Protein AF-A0A2T1EFR4-F1 (afdb_monomer)

Secondary structure (DSSP, 8-state):
--HHHHHHHHHHHHHHHHHHHHHHHHHHHHHHH-HHHHHHHHHHHHHS-TTSHHHHHHHHHHH-HHHHHHHHHHHHHHHHHHGGGHHHHHHHHHHHHHHHHHHHHHHHHHHHHHHHHTT----------------

Sequence (135 aa):
MDLKQIAKDTAKTLQSYLTYQAVRVVLAQLNETDPPLGFWLHHFSSREKIQDGEAYIQALFQEKQALALRILTVREHLAQEVTDFLPEMICTGIAEANMEHRRQQLERLTQLNVSSSSLTQTPTVTESQPDSQSS

Mean predicted aligned error: 9.89 Å

Foldseek 3Di:
DPVVVVVVVVVQQVLLVLLVVLLVVVLVVCCVVPVVVSVVSVVLPVVDPSSGSVVSLVVCCVPPVVVSVSSVVSSVVVCVVPVVPPVVCVVVVVVVVVVVVVVVVVVVVVVVVVVVVVPPDDDDPDDDDDDDDDD

pLDDT: mean 87.64, std 18.3, range [39.31, 98.75]

Radius of gyration: 31.5 Å; Cα contacts (8 Å, |Δi|>4): 50; chains: 1; bounding box: 76×74×73 Å

Solvent-accessible surface area (backbone atoms only — not comparable to full-atom values): 7734 Å² total; per-residue (Å²): 131,66,62,68,60,52,52,52,53,53,50,53,51,49,52,13,51,39,39,50,51,19,48,53,53,51,38,56,53,21,57,76,75,40,47,72,60,19,53,50,54,54,53,52,56,72,73,46,67,55,84,44,31,65,63,40,43,55,56,35,44,74,77,39,48,71,58,33,53,51,34,54,54,44,23,50,52,50,48,69,73,48,54,85,52,45,66,59,53,52,53,51,51,51,52,52,53,52,50,50,52,51,51,55,51,51,53,52,53,50,52,53,50,53,58,59,63,65,73,73,81,76,82,85,84,83,80,81,89,77,91,84,81,89,135

Nearest PDB structures (foldseek):
  2pem-assembly1_B  TM=9.785E-01  e=1.255E-09  Picosynechococcus sp. PCC 7002
  2pen-assembly1_B  TM=9.824E-01  e=2.988E-09  Picosynechococcus sp. PCC 7002
  2py8-assembly2_A  TM=9.554E-01  e=6.284E-09  Synechocystis sp. PCC 6803
  2pej-assembly2_D  TM=9.825E-01  e=8.051E-09  Picosynechococcus sp. PCC 7002
  2py8-assembly3_D-2  TM=9.890E-01  e=3.347E-08  Synechocystis sp. PCC 6803

Structure (mmCIF, N/CA/C/O backbone):
data_AF-A0A2T1EFR4-F1
#
_entry.id   AF-A0A2T1EFR4-F1
#
loop_
_atom_site.group_PDB
_atom_site.id
_atom_site.type_symbol
_atom_site.label_atom_id
_atom_site.label_alt_id
_atom_site.label_comp_id
_atom_site.label_asym_id
_atom_site.label_entity_id
_atom_site.label_seq_id
_atom_site.pdbx_PDB_ins_code
_atom_site.Cartn_x
_atom_site.Cartn_y
_atom_site.Cartn_z
_atom_site.occupancy
_atom_site.B_iso_or_equiv
_atom_site.auth_seq_id
_atom_site.auth_comp_id
_atom_site.auth_asym_id
_atom_site.auth_atom_id
_atom_site.pdbx_PDB_model_num
ATOM 1 N N . MET A 1 1 ? -17.694 -15.075 15.430 1.00 72.38 1 MET A N 1
ATOM 2 C CA . MET A 1 1 ? -16.820 -14.186 14.637 1.00 72.38 1 MET A CA 1
ATOM 3 C C . MET A 1 1 ? -15.555 -14.964 14.328 1.00 72.38 1 MET A C 1
ATOM 5 O O . MET A 1 1 ? -14.897 -15.390 15.268 1.00 72.38 1 MET A O 1
ATOM 9 N N . ASP A 1 2 ? -15.259 -15.229 13.057 1.00 92.62 2 ASP A N 1
ATOM 10 C CA . ASP A 1 2 ? -14.019 -15.921 12.688 1.00 92.62 2 ASP A CA 1
ATOM 11 C C . ASP A 1 2 ? -12.873 -14.902 12.616 1.00 92.62 2 ASP A C 1
ATOM 13 O O . ASP A 1 2 ? -12.590 -14.315 11.572 1.00 92.62 2 ASP A O 1
ATOM 17 N N . LEU A 1 3 ? -12.245 -14.653 13.769 1.00 94.62 3 LEU A N 1
ATOM 18 C CA . LEU A 1 3 ? -11.125 -13.715 13.897 1.00 94.62 3 LEU A CA 1
ATOM 19 C C . LEU A 1 3 ? -9.950 -14.092 12.987 1.00 94.62 3 LEU A C 1
ATOM 21 O O . LEU A 1 3 ? -9.241 -13.216 12.498 1.00 94.62 3 LEU A O 1
ATOM 25 N N . LYS A 1 4 ? -9.762 -15.390 12.724 1.00 94.81 4 LYS A N 1
ATOM 26 C CA . LYS A 1 4 ? -8.692 -15.886 11.859 1.00 94.81 4 LYS A CA 1
ATOM 27 C C . LYS A 1 4 ? -8.961 -15.525 10.404 1.00 94.81 4 LYS A C 1
ATOM 29 O O . LYS A 1 4 ? -8.032 -15.130 9.703 1.00 94.81 4 LYS A O 1
ATOM 34 N N . GLN A 1 5 ? -10.205 -15.654 9.949 1.00 95.94 5 GLN A N 1
ATOM 35 C CA . GLN A 1 5 ? -10.573 -15.255 8.594 1.00 95.94 5 GLN A CA 1
ATOM 36 C C . GLN A 1 5 ? -10.454 -13.738 8.406 1.00 95.94 5 GLN A C 1
ATOM 38 O O . GLN A 1 5 ? -9.837 -13.296 7.442 1.00 95.94 5 GLN A O 1
ATOM 43 N N . ILE A 1 6 ? -10.918 -12.951 9.379 1.00 97.25 6 ILE A N 1
ATOM 44 C CA . ILE A 1 6 ? -10.783 -11.487 9.349 1.00 97.25 6 ILE A CA 1
ATOM 45 C C . ILE A 1 6 ? -9.307 -11.079 9.286 1.00 97.25 6 ILE A C 1
ATOM 47 O O . ILE A 1 6 ? -8.938 -10.269 8.444 1.00 97.25 6 ILE A O 1
ATOM 51 N N . ALA A 1 7 ? -8.438 -11.677 10.108 1.00 96.19 7 ALA A N 1
ATOM 52 C CA . ALA A 1 7 ? -7.005 -11.386 10.075 1.00 96.19 7 ALA A CA 1
ATOM 53 C C . ALA A 1 7 ? -6.374 -11.679 8.701 1.00 96.19 7 ALA A C 1
ATOM 55 O O . ALA A 1 7 ? -5.558 -10.896 8.217 1.00 96.19 7 ALA A O 1
ATOM 56 N N . LYS A 1 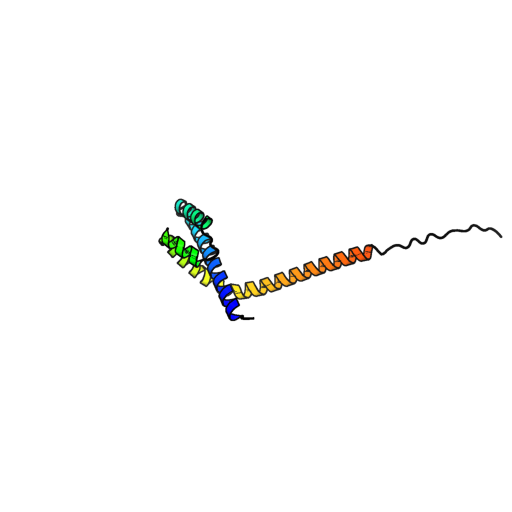8 ? -6.775 -12.776 8.044 1.00 97.06 8 LYS A N 1
ATOM 57 C CA . LYS A 1 8 ? -6.305 -13.111 6.690 1.00 97.06 8 LYS A CA 1
ATOM 58 C C . LYS A 1 8 ? -6.756 -12.088 5.651 1.00 97.06 8 LYS A C 1
ATOM 60 O O . LYS A 1 8 ? -5.954 -11.692 4.809 1.00 97.06 8 LYS A O 1
ATOM 65 N N . ASP A 1 9 ? -8.015 -11.672 5.697 1.00 96.44 9 ASP A N 1
ATOM 66 C CA . ASP A 1 9 ? -8.560 -10.718 4.728 1.00 96.44 9 ASP A CA 1
ATOM 67 C C . ASP A 1 9 ? -7.973 -9.312 4.938 1.00 96.44 9 ASP A C 1
ATOM 69 O O . ASP A 1 9 ? -7.623 -8.628 3.971 1.00 96.44 9 ASP A O 1
ATOM 73 N N . THR A 1 10 ? -7.732 -8.922 6.193 1.00 96.56 10 THR A N 1
ATOM 74 C CA . THR A 1 10 ? -6.982 -7.706 6.536 1.00 96.56 10 THR A CA 1
ATOM 75 C C . THR A 1 10 ? -5.552 -7.765 6.000 1.00 96.56 10 THR A C 1
ATOM 77 O O . THR A 1 10 ? -5.096 -6.804 5.383 1.00 96.56 10 THR A O 1
ATOM 80 N N . ALA A 1 11 ? -4.852 -8.893 6.161 1.00 96.44 11 ALA A N 1
ATOM 81 C CA . ALA A 1 11 ? -3.496 -9.056 5.637 1.00 96.44 11 ALA A CA 1
ATOM 82 C C . ALA A 1 11 ? -3.449 -8.927 4.104 1.00 96.44 11 ALA A C 1
ATOM 84 O O . ALA A 1 11 ? -2.592 -8.219 3.582 1.00 96.44 11 ALA A O 1
ATOM 85 N N . LYS A 1 12 ? -4.403 -9.527 3.377 1.00 96.38 12 LYS A N 1
ATOM 86 C CA . LYS A 1 12 ? -4.515 -9.375 1.911 1.00 96.38 12 LYS A CA 1
ATOM 87 C C . LYS A 1 12 ? -4.766 -7.930 1.485 1.00 96.38 12 LYS A C 1
ATOM 89 O O . LYS A 1 12 ? -4.179 -7.449 0.514 1.00 96.38 12 LYS A O 1
ATOM 94 N N . THR A 1 13 ? -5.627 -7.232 2.223 1.00 96.19 13 THR A N 1
ATOM 95 C CA . THR A 1 13 ? -5.915 -5.813 1.983 1.00 96.19 13 THR A CA 1
ATOM 96 C C . THR A 1 13 ? -4.648 -4.979 2.157 1.00 96.19 13 THR A C 1
ATOM 98 O O . THR A 1 13 ? -4.313 -4.164 1.297 1.00 96.19 13 THR A O 1
ATOM 101 N N . LEU A 1 14 ? -3.895 -5.235 3.229 1.00 96.62 14 LEU A N 1
ATOM 102 C CA . LEU A 1 14 ? -2.633 -4.555 3.493 1.00 96.62 14 LEU A CA 1
ATOM 103 C C . LEU A 1 14 ? -1.573 -4.868 2.426 1.00 96.62 14 LEU A C 1
ATOM 105 O O . LEU A 1 14 ? -0.910 -3.951 1.959 1.00 96.62 14 LEU A O 1
ATOM 109 N N . GLN A 1 15 ? -1.449 -6.120 1.978 1.00 97.06 15 GLN A N 1
ATOM 110 C CA . GLN A 1 15 ? -0.538 -6.504 0.889 1.00 97.06 15 GLN A CA 1
ATOM 111 C C . GLN A 1 15 ? -0.845 -5.756 -0.418 1.00 97.06 15 GLN A C 1
ATOM 113 O O . GLN A 1 15 ? 0.066 -5.245 -1.076 1.00 97.06 15 GLN A O 1
ATOM 118 N N . SER A 1 16 ? -2.127 -5.634 -0.774 1.00 96.88 16 SER A N 1
ATOM 119 C CA . SER A 1 16 ? -2.547 -4.872 -1.957 1.00 96.88 16 SER A CA 1
ATOM 120 C C . SER A 1 16 ? -2.239 -3.382 -1.797 1.00 96.88 16 SER A C 1
ATOM 122 O O . SER A 1 16 ? -1.693 -2.752 -2.704 1.00 96.88 16 SER A O 1
ATOM 124 N N . TYR A 1 17 ? -2.486 -2.822 -0.611 1.00 96.62 17 TYR A N 1
ATOM 125 C CA . TYR A 1 17 ? -2.159 -1.428 -0.320 1.00 96.62 17 TYR A CA 1
ATOM 126 C C . TYR A 1 17 ? -0.646 -1.148 -0.318 1.00 96.62 17 TYR A C 1
ATOM 128 O O . TYR A 1 17 ? -0.206 -0.123 -0.835 1.00 96.62 17 TYR A O 1
ATOM 136 N N . LEU A 1 18 ? 0.180 -2.058 0.197 1.00 97.69 18 LEU A N 1
ATOM 137 C CA . LEU A 1 18 ? 1.637 -1.927 0.128 1.00 97.69 18 LEU A CA 1
ATOM 138 C C . LEU A 1 18 ? 2.151 -2.060 -1.308 1.00 97.69 18 LEU A C 1
ATOM 140 O O . LEU A 1 18 ? 3.088 -1.361 -1.686 1.00 97.69 18 LEU A O 1
ATOM 144 N N . THR A 1 19 ? 1.498 -2.876 -2.139 1.00 98.12 19 THR A N 1
ATOM 145 C CA . THR A 1 19 ? 1.790 -2.937 -3.579 1.00 98.12 19 THR A CA 1
ATOM 146 C C . THR A 1 19 ? 1.500 -1.591 -4.250 1.00 98.12 19 THR A C 1
ATOM 148 O O . THR A 1 19 ? 2.343 -1.081 -4.986 1.00 98.12 19 THR A O 1
ATOM 151 N N . TYR A 1 20 ? 0.371 -0.949 -3.932 1.00 96.94 20 TYR A N 1
ATOM 152 C CA . TYR A 1 20 ? 0.082 0.417 -4.383 1.00 96.94 20 TYR A CA 1
ATOM 153 C C . TYR A 1 20 ? 1.154 1.425 -3.944 1.00 96.94 20 TYR A C 1
ATOM 155 O O . TYR A 1 20 ? 1.627 2.224 -4.755 1.00 96.94 20 TYR A O 1
ATOM 163 N N . GLN A 1 21 ? 1.562 1.395 -2.672 1.00 97.88 21 GLN A N 1
ATOM 164 C CA . GLN A 1 21 ? 2.600 2.304 -2.179 1.00 97.88 21 GLN A CA 1
ATOM 165 C C . GLN A 1 21 ? 3.942 2.060 -2.877 1.00 97.88 21 GLN A C 1
ATOM 167 O O . GLN A 1 21 ? 4.604 3.020 -3.267 1.00 97.88 21 GLN A O 1
ATOM 172 N N . ALA A 1 22 ? 4.306 0.802 -3.132 1.00 98.38 22 ALA A N 1
ATOM 173 C CA . ALA A 1 22 ? 5.503 0.465 -3.892 1.00 98.38 22 ALA A CA 1
ATOM 174 C C . ALA A 1 22 ? 5.464 1.032 -5.319 1.00 98.38 2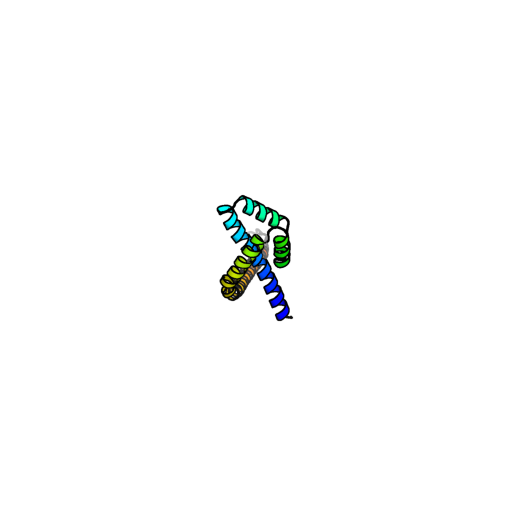2 ALA A C 1
ATOM 176 O O . ALA A 1 22 ? 6.452 1.614 -5.767 1.00 98.38 22 ALA A O 1
ATOM 177 N N . VAL A 1 23 ? 4.320 0.950 -6.010 1.00 97.44 23 VAL A N 1
ATOM 178 C CA . VAL A 1 23 ? 4.131 1.582 -7.329 1.00 97.44 23 VAL A CA 1
ATOM 179 C C . VAL A 1 23 ? 4.375 3.088 -7.253 1.00 97.44 23 VAL A C 1
ATOM 181 O O . VAL A 1 23 ? 5.084 3.627 -8.098 1.00 97.44 23 VAL A O 1
ATOM 184 N N . ARG A 1 24 ? 3.848 3.777 -6.233 1.00 97.25 24 ARG A N 1
ATOM 185 C CA . ARG A 1 24 ? 4.065 5.225 -6.058 1.00 97.25 24 ARG A CA 1
ATOM 186 C C . ARG A 1 24 ? 5.529 5.578 -5.817 1.00 97.25 24 ARG A C 1
ATOM 188 O O . ARG A 1 24 ? 6.008 6.552 -6.390 1.00 97.25 24 ARG A O 1
ATOM 195 N N . VAL A 1 25 ? 6.230 4.795 -4.997 1.00 98.25 25 VAL A N 1
ATOM 196 C CA . VAL A 1 25 ? 7.667 4.978 -4.739 1.00 98.25 25 VAL A CA 1
ATOM 197 C C . VAL A 1 25 ? 8.464 4.800 -6.029 1.00 98.25 25 VAL A C 1
ATOM 199 O O . VAL A 1 25 ? 9.268 5.661 -6.383 1.00 98.25 25 VAL A O 1
ATOM 202 N N . VAL A 1 26 ? 8.208 3.721 -6.773 1.00 98.12 26 VAL A N 1
ATOM 203 C CA . VAL A 1 26 ? 8.876 3.463 -8.055 1.00 98.12 26 VAL A CA 1
ATOM 204 C C . VAL A 1 26 ? 8.559 4.561 -9.068 1.00 98.12 26 VAL A C 1
ATOM 206 O O . VAL A 1 26 ? 9.464 5.030 -9.751 1.00 98.12 26 VAL A O 1
ATOM 209 N N . LEU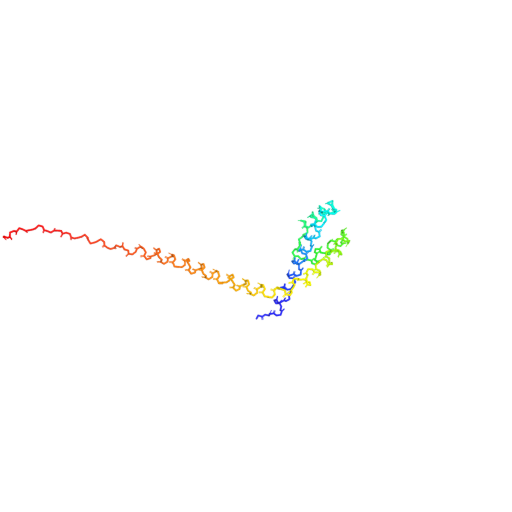 A 1 27 ? 7.309 5.016 -9.139 1.00 97.50 27 LEU A N 1
ATOM 210 C CA . LEU A 1 27 ? 6.900 6.099 -10.027 1.00 97.50 27 LEU A CA 1
ATOM 211 C C . LEU A 1 27 ? 7.629 7.410 -9.707 1.00 97.50 27 LEU A C 1
ATOM 213 O O . LEU A 1 27 ? 8.112 8.067 -10.624 1.00 97.50 27 LEU A O 1
ATOM 217 N N . ALA A 1 28 ? 7.755 7.772 -8.427 1.00 98.00 28 ALA A N 1
ATOM 218 C CA . ALA A 1 28 ? 8.507 8.955 -8.012 1.00 98.00 28 ALA A CA 1
ATOM 219 C C . ALA A 1 28 ? 9.979 8.865 -8.445 1.00 98.00 28 ALA A C 1
ATOM 221 O O . ALA A 1 28 ? 10.490 9.783 -9.078 1.00 98.00 28 ALA A O 1
ATOM 222 N N . GLN A 1 29 ? 10.621 7.716 -8.212 1.00 98.06 29 GLN A N 1
ATOM 223 C CA . GLN A 1 29 ? 12.001 7.477 -8.644 1.00 98.06 29 GLN A CA 1
ATOM 224 C C . GLN A 1 29 ? 12.151 7.547 -10.173 1.00 98.06 29 GLN A C 1
ATOM 226 O O . GLN A 1 29 ? 13.144 8.066 -10.678 1.00 98.06 29 GLN A O 1
ATOM 231 N N . LEU A 1 30 ? 11.184 7.022 -10.932 1.00 98.00 30 LEU A N 1
ATOM 232 C CA . LEU A 1 30 ? 11.198 7.079 -12.396 1.00 98.00 30 LEU A CA 1
ATOM 233 C C . LEU A 1 30 ? 10.985 8.496 -12.920 1.00 98.00 30 LEU A C 1
ATOM 235 O O . LEU A 1 30 ? 11.642 8.877 -13.875 1.00 98.00 30 LEU A O 1
ATOM 239 N N . ASN A 1 31 ? 10.146 9.309 -12.285 1.00 96.62 31 ASN A N 1
ATOM 240 C CA . ASN A 1 31 ? 9.973 10.702 -12.701 1.00 96.62 31 ASN A CA 1
ATOM 241 C C . ASN A 1 31 ? 11.278 11.512 -12.619 1.00 96.62 31 ASN A C 1
ATOM 243 O O . ASN A 1 31 ? 11.430 12.487 -13.349 1.00 96.62 31 ASN A O 1
ATOM 247 N N . GLU A 1 32 ? 12.217 11.097 -11.767 1.00 97.50 32 GLU A N 1
ATOM 248 C CA . GLU A 1 32 ? 13.543 11.710 -11.646 1.00 97.50 32 GLU A CA 1
ATOM 249 C C . GLU A 1 32 ? 14.593 11.061 -12.563 1.00 97.50 32 GLU A C 1
ATOM 251 O O . GLU A 1 32 ? 15.472 11.750 -13.075 1.00 97.50 32 GLU A O 1
ATOM 256 N N . THR A 1 33 ? 14.519 9.742 -12.776 1.00 98.00 33 THR A N 1
ATOM 257 C CA . THR A 1 33 ? 15.586 8.965 -13.443 1.00 98.00 33 THR A CA 1
ATOM 258 C C . THR A 1 33 ? 15.275 8.553 -14.883 1.00 98.00 33 THR A C 1
ATOM 260 O O . THR A 1 33 ? 16.188 8.453 -15.698 1.00 98.00 33 THR A O 1
ATOM 263 N N . ASP A 1 34 ? 14.003 8.326 -15.208 1.00 97.56 34 ASP A N 1
ATOM 264 C CA . ASP A 1 34 ? 13.498 7.932 -16.529 1.00 97.56 34 ASP A CA 1
ATOM 265 C C . ASP A 1 34 ? 12.036 8.415 -16.709 1.00 97.56 34 ASP A C 1
ATOM 267 O O . ASP A 1 34 ? 11.080 7.634 -16.576 1.00 97.56 34 ASP A O 1
ATOM 271 N N . PRO A 1 35 ? 11.830 9.725 -16.970 1.00 97.19 35 PRO A N 1
ATOM 272 C CA . PRO A 1 35 ? 10.495 10.321 -17.037 1.00 97.19 35 PRO A CA 1
ATOM 273 C C . PRO A 1 35 ? 9.547 9.673 -18.065 1.00 97.19 35 PRO A C 1
ATOM 275 O O . PRO A 1 35 ? 8.365 9.511 -17.748 1.00 97.19 35 PRO A O 1
ATOM 278 N N . PRO A 1 36 ? 9.997 9.259 -19.271 1.00 97.62 36 PRO A N 1
ATOM 279 C CA . PRO A 1 36 ? 9.147 8.521 -20.207 1.00 97.62 36 PRO A CA 1
ATOM 280 C C . PRO A 1 36 ? 8.593 7.215 -19.626 1.00 97.62 36 PRO A C 1
ATOM 282 O O . PRO A 1 36 ? 7.406 6.918 -19.797 1.00 97.62 36 PRO A O 1
ATOM 285 N N . LEU A 1 37 ? 9.421 6.443 -18.913 1.00 97.25 37 LEU A N 1
ATOM 286 C CA . LEU A 1 37 ? 8.971 5.211 -18.266 1.00 97.25 37 LEU A CA 1
ATOM 287 C C . LEU A 1 37 ? 8.043 5.498 -17.079 1.00 97.25 37 LEU A C 1
ATOM 289 O O . LEU A 1 37 ? 7.069 4.769 -16.879 1.00 97.25 37 LEU A O 1
ATOM 293 N N . GLY A 1 38 ? 8.291 6.585 -16.342 1.00 97.38 38 GLY A N 1
ATOM 294 C CA . GLY A 1 38 ? 7.382 7.092 -15.313 1.00 97.38 38 GLY A CA 1
ATOM 295 C C . GLY A 1 38 ? 5.994 7.417 -15.875 1.00 97.38 38 GLY A C 1
ATOM 296 O O . GLY A 1 38 ? 4.984 6.921 -15.373 1.00 97.38 38 GLY A O 1
ATOM 297 N N . PHE A 1 39 ? 5.928 8.156 -16.986 1.00 97.00 39 PHE A N 1
ATOM 298 C CA . PHE A 1 39 ? 4.664 8.459 -17.666 1.00 97.00 39 PHE A CA 1
ATOM 299 C C . PHE A 1 39 ? 3.926 7.188 -18.108 1.00 97.00 39 PHE A C 1
ATOM 301 O O . PHE A 1 39 ? 2.714 7.068 -17.909 1.00 97.00 39 PHE A O 1
ATOM 308 N N . TRP A 1 40 ? 4.654 6.214 -18.662 1.00 97.62 40 TRP A N 1
ATOM 309 C CA . TRP A 1 40 ? 4.081 4.927 -19.047 1.00 97.62 40 TRP A CA 1
ATOM 310 C C . TRP A 1 40 ? 3.489 4.183 -17.842 1.00 97.62 40 TRP A C 1
ATOM 312 O O . TRP A 1 40 ? 2.337 3.755 -17.903 1.00 97.62 40 TRP A O 1
ATOM 322 N N . LEU A 1 41 ? 4.226 4.082 -16.729 1.00 96.56 41 LEU A N 1
ATOM 323 C CA . LEU A 1 41 ? 3.767 3.386 -15.521 1.00 96.56 41 LEU A CA 1
ATOM 324 C C . LEU A 1 41 ? 2.538 4.066 -14.907 1.00 96.56 41 LEU A C 1
ATOM 326 O O . LEU A 1 41 ? 1.606 3.388 -14.468 1.00 96.56 41 LEU A O 1
ATOM 330 N N . HIS A 1 42 ? 2.511 5.400 -14.906 1.00 95.25 42 HIS A N 1
ATOM 331 C CA . HIS A 1 42 ? 1.347 6.166 -14.474 1.00 95.25 42 HIS A CA 1
ATOM 332 C C . HIS A 1 42 ? 0.124 5.863 -15.351 1.00 95.25 42 HIS A C 1
ATOM 334 O O . HIS A 1 42 ? -0.964 5.622 -14.830 1.00 95.25 42 HIS A O 1
ATOM 340 N N . HIS A 1 43 ? 0.299 5.816 -16.676 1.00 95.25 43 HIS A N 1
ATOM 341 C CA . HIS A 1 43 ? -0.788 5.478 -17.592 1.00 95.25 43 HIS A CA 1
ATOM 342 C C . HIS A 1 43 ? -1.264 4.027 -17.414 1.00 95.25 43 HIS A C 1
ATOM 344 O O . HIS A 1 43 ? -2.468 3.772 -17.398 1.00 95.25 43 HIS A O 1
ATOM 350 N N . PHE A 1 44 ? -0.354 3.067 -17.286 1.00 95.38 44 PHE A N 1
ATOM 351 C CA . PHE A 1 44 ? -0.713 1.674 -17.021 1.00 95.38 44 PHE A CA 1
ATOM 352 C C . PHE A 1 44 ? -1.568 1.570 -15.745 1.00 95.38 44 PHE A C 1
ATOM 354 O O . PHE A 1 44 ? -2.664 1.011 -15.757 1.00 95.38 44 PHE A O 1
ATOM 361 N N . SER A 1 45 ? -1.126 2.234 -14.676 1.00 92.88 45 SER A N 1
ATOM 362 C CA . SER A 1 45 ? -1.781 2.203 -13.362 1.00 92.88 45 SER A CA 1
ATOM 363 C C . SER A 1 45 ? -3.098 2.979 -13.284 1.00 92.88 45 SER A C 1
ATOM 365 O O . SER A 1 45 ? -3.848 2.793 -12.331 1.00 92.88 45 SER A O 1
ATOM 367 N N . SER A 1 46 ? -3.398 3.856 -14.249 1.00 89.25 46 SER A N 1
ATOM 368 C CA . SER A 1 46 ? -4.706 4.520 -14.335 1.00 89.25 46 SER A CA 1
ATOM 369 C C . SER A 1 46 ? -5.758 3.675 -15.059 1.00 89.25 46 SER A C 1
ATOM 371 O O . SER A 1 46 ? -6.953 3.888 -14.853 1.00 89.25 46 SER A O 1
ATOM 373 N N . ARG A 1 47 ? -5.329 2.719 -15.895 1.00 85.50 47 ARG A N 1
ATOM 374 C CA . ARG A 1 47 ? -6.209 1.758 -16.579 1.00 85.50 47 ARG A CA 1
ATOM 375 C C . ARG A 1 47 ? -6.483 0.535 -15.709 1.00 85.50 47 ARG A C 1
ATOM 377 O O . ARG A 1 47 ? -7.633 0.118 -15.588 1.00 85.50 47 ARG A O 1
ATOM 384 N N . GLU A 1 48 ? -5.434 -0.012 -15.100 1.00 77.25 48 GLU A N 1
ATOM 385 C CA . GLU A 1 48 ? -5.515 -1.209 -14.268 1.00 77.25 48 GLU A CA 1
ATOM 386 C C . GLU A 1 48 ? -5.911 -0.871 -12.829 1.00 77.25 48 GLU A C 1
ATOM 388 O O . GLU A 1 48 ? -5.313 -0.018 -12.170 1.00 77.25 48 GLU A O 1
ATOM 393 N N . LYS A 1 49 ? -6.929 -1.559 -12.302 1.00 75.44 49 LYS A N 1
ATOM 394 C CA . LYS A 1 49 ? -7.366 -1.355 -10.916 1.00 75.44 49 LYS A CA 1
ATOM 395 C C . LYS A 1 49 ? -6.378 -2.014 -9.959 1.00 75.44 49 LYS A C 1
ATOM 397 O O . LYS A 1 49 ? -6.404 -3.220 -9.765 1.00 75.44 49 LYS A O 1
ATOM 402 N N . ILE A 1 50 ? -5.625 -1.194 -9.235 1.00 77.31 50 ILE A N 1
ATOM 403 C CA . ILE A 1 50 ? -4.728 -1.609 -8.138 1.00 77.31 50 ILE A CA 1
ATOM 404 C C . ILE A 1 50 ? -5.459 -2.213 -6.912 1.00 77.31 50 ILE A C 1
ATOM 406 O O . ILE A 1 50 ? -4.832 -2.614 -5.936 1.00 77.31 50 ILE A O 1
ATOM 410 N N . GLN A 1 51 ? -6.792 -2.317 -6.943 1.00 80.88 51 GLN A N 1
ATOM 411 C CA . GLN A 1 51 ? -7.584 -2.890 -5.845 1.00 80.88 51 GLN A CA 1
ATOM 412 C C . GLN A 1 51 ? -7.139 -4.312 -5.470 1.00 80.88 51 GLN A C 1
ATOM 414 O O . GLN A 1 51 ? -7.170 -4.656 -4.291 1.00 80.88 51 GLN A O 1
ATOM 419 N N . ASP A 1 52 ? -6.695 -5.096 -6.454 1.00 91.31 52 ASP A N 1
ATOM 420 C CA . ASP A 1 52 ? -6.014 -6.370 -6.244 1.00 91.31 52 ASP A CA 1
ATOM 421 C C . ASP A 1 52 ? -4.544 -6.223 -6.657 1.00 91.31 52 ASP A C 1
ATOM 423 O O . ASP A 1 52 ? -4.215 -6.119 -7.843 1.00 91.31 52 ASP A O 1
ATOM 427 N N . GLY A 1 53 ? -3.657 -6.186 -5.659 1.00 94.06 53 GLY A N 1
ATOM 428 C CA . GLY A 1 53 ? -2.227 -6.007 -5.890 1.00 94.06 53 GLY A CA 1
ATOM 429 C C . GLY A 1 53 ? -1.596 -7.157 -6.676 1.00 94.06 53 GLY A C 1
ATOM 430 O O . GLY A 1 53 ? -0.684 -6.917 -7.463 1.00 94.06 53 GLY A O 1
ATOM 431 N N . GLU A 1 54 ? -2.080 -8.390 -6.519 1.00 96.25 54 GLU A N 1
ATOM 432 C CA . GLU A 1 54 ? -1.515 -9.542 -7.227 1.00 96.25 54 GLU A CA 1
ATOM 433 C C . GLU A 1 54 ? -1.954 -9.557 -8.692 1.00 96.25 54 GLU A C 1
ATOM 435 O O . GLU A 1 54 ? -1.121 -9.755 -9.579 1.00 96.25 54 GLU A O 1
ATOM 440 N N . ALA A 1 55 ? -3.230 -9.266 -8.964 1.00 95.12 55 ALA A N 1
ATOM 441 C CA . ALA A 1 55 ? -3.723 -9.130 -10.335 1.00 95.12 55 ALA A CA 1
ATOM 442 C C . ALA A 1 55 ? -2.994 -8.002 -11.087 1.00 95.12 55 ALA A C 1
ATOM 444 O O . ALA A 1 55 ? -2.572 -8.188 -12.230 1.00 95.12 55 ALA A O 1
ATOM 445 N N . TYR A 1 56 ? -2.765 -6.864 -10.422 1.00 96.50 56 TYR A N 1
ATOM 446 C CA . TYR A 1 56 ? -1.995 -5.753 -10.981 1.00 96.50 56 TYR A CA 1
ATOM 447 C C . TYR A 1 56 ? -0.564 -6.168 -11.359 1.00 96.50 56 TYR A C 1
ATOM 449 O O . TYR A 1 56 ? -0.100 -5.870 -12.460 1.00 96.50 56 TYR A O 1
ATOM 457 N N . ILE A 1 57 ? 0.141 -6.885 -10.475 1.00 97.19 57 ILE A N 1
ATOM 458 C CA . ILE A 1 57 ? 1.505 -7.359 -10.750 1.00 97.19 57 ILE A CA 1
ATOM 459 C C . ILE A 1 57 ? 1.520 -8.351 -11.916 1.00 97.19 57 ILE A C 1
ATOM 461 O O . ILE A 1 57 ? 2.401 -8.266 -12.772 1.00 97.19 57 ILE A O 1
ATOM 465 N N . GLN A 1 58 ? 0.542 -9.258 -11.990 1.00 96.75 58 GLN A N 1
ATOM 466 C CA . GLN A 1 58 ? 0.416 -10.199 -13.105 1.00 96.75 58 GLN A CA 1
ATOM 467 C C . GLN A 1 58 ? 0.212 -9.482 -14.442 1.00 96.75 58 GLN A C 1
ATOM 469 O O . GLN A 1 58 ? 0.885 -9.824 -15.414 1.00 96.75 58 GLN A O 1
ATOM 474 N N . ALA A 1 59 ? -0.658 -8.470 -14.491 1.00 96.31 59 ALA A N 1
ATOM 475 C CA . ALA A 1 59 ? -0.842 -7.642 -15.681 1.00 96.31 59 ALA A CA 1
ATOM 476 C C . ALA A 1 59 ? 0.455 -6.898 -16.045 1.00 96.31 59 ALA A C 1
ATOM 478 O O . ALA A 1 59 ? 0.887 -6.910 -17.198 1.00 96.31 59 ALA A O 1
ATOM 479 N N . LEU A 1 60 ? 1.153 -6.336 -15.053 1.00 96.81 60 LEU A N 1
ATOM 480 C CA . LEU A 1 60 ? 2.402 -5.616 -15.287 1.00 96.81 60 LEU A CA 1
ATOM 481 C C . LEU A 1 60 ? 3.525 -6.530 -15.800 1.00 96.81 60 LEU A C 1
ATOM 483 O O . LEU A 1 60 ? 4.326 -6.104 -16.631 1.00 96.81 60 LEU A O 1
ATOM 487 N N . PHE A 1 61 ? 3.578 -7.790 -15.361 1.00 97.69 61 PHE A N 1
ATOM 488 C CA . PHE A 1 61 ? 4.519 -8.778 -15.894 1.00 97.69 61 PHE A CA 1
ATOM 489 C C . PHE A 1 61 ? 4.319 -9.042 -17.389 1.00 97.69 61 PHE A C 1
ATOM 491 O O . PHE A 1 61 ? 5.296 -9.314 -18.086 1.00 97.69 61 PHE A O 1
ATOM 498 N N . GLN A 1 62 ? 3.087 -8.946 -17.892 1.00 97.06 62 GLN A N 1
ATOM 499 C CA . GLN A 1 62 ? 2.801 -9.161 -19.311 1.00 97.06 62 GLN A CA 1
ATOM 500 C C . GLN A 1 62 ? 3.337 -8.019 -20.183 1.00 97.06 62 GLN A C 1
ATOM 502 O O . GLN A 1 62 ? 3.747 -8.263 -21.316 1.00 97.06 62 GLN A O 1
ATOM 507 N N . GLU A 1 63 ? 3.399 -6.793 -19.656 1.00 96.88 63 GLU A N 1
ATOM 508 C CA . GLU A 1 63 ? 3.842 -5.620 -20.419 1.00 96.88 63 GLU A CA 1
ATOM 509 C C . GLU A 1 63 ? 5.303 -5.219 -20.150 1.00 96.88 63 GLU A C 1
ATOM 511 O O . GLU A 1 63 ? 6.062 -4.931 -21.080 1.00 96.88 63 GLU A O 1
ATOM 516 N N . LYS A 1 64 ? 5.724 -5.177 -18.878 1.00 97.38 64 LYS A N 1
ATOM 517 C CA . LYS A 1 64 ? 7.040 -4.683 -18.435 1.00 97.38 64 LYS A CA 1
ATOM 518 C C . LYS A 1 64 ? 7.570 -5.483 -17.238 1.00 97.38 64 LYS A C 1
ATOM 520 O O . LYS A 1 64 ? 7.582 -5.010 -16.102 1.00 97.38 64 LYS A O 1
ATOM 525 N N . GLN A 1 65 ? 8.122 -6.665 -17.513 1.00 97.44 65 GLN A N 1
ATOM 526 C CA . GLN A 1 65 ? 8.666 -7.583 -16.495 1.00 97.44 65 GLN A CA 1
ATOM 527 C C . GLN A 1 65 ? 9.666 -6.926 -15.526 1.00 97.44 65 GLN A C 1
ATOM 529 O O . GLN A 1 65 ? 9.583 -7.133 -14.319 1.00 97.44 65 GLN A O 1
ATOM 534 N N . ALA A 1 66 ? 10.584 -6.093 -16.029 1.00 97.75 66 ALA A N 1
ATOM 535 C CA . ALA A 1 66 ? 11.577 -5.423 -15.186 1.00 97.75 66 ALA A CA 1
ATOM 536 C C . ALA A 1 66 ? 10.944 -4.459 -14.161 1.00 97.75 66 ALA A C 1
ATOM 538 O O . ALA A 1 66 ? 11.417 -4.366 -13.029 1.00 97.75 66 ALA A O 1
ATOM 539 N N . LEU A 1 67 ? 9.853 -3.772 -14.528 1.00 97.81 67 LEU A N 1
ATOM 540 C CA . LEU A 1 67 ? 9.115 -2.914 -13.597 1.00 97.81 67 LEU A CA 1
ATOM 541 C C . LEU A 1 67 ? 8.369 -3.738 -12.550 1.00 97.81 67 LEU A C 1
ATOM 543 O O . LEU A 1 67 ? 8.404 -3.381 -11.374 1.00 97.81 67 LEU A O 1
ATOM 547 N N . ALA A 1 68 ? 7.750 -4.850 -12.955 1.00 98.12 68 ALA A N 1
ATOM 548 C CA . ALA A 1 68 ? 7.089 -5.760 -12.025 1.00 98.12 68 ALA A CA 1
ATOM 549 C C . ALA A 1 68 ? 8.072 -6.283 -10.964 1.00 98.12 68 ALA A C 1
ATOM 551 O O . ALA A 1 68 ? 7.796 -6.172 -9.771 1.00 98.12 68 ALA A O 1
ATOM 552 N N . LEU A 1 69 ? 9.256 -6.749 -11.378 1.00 98.62 69 LEU A N 1
ATOM 553 C CA . LEU A 1 69 ? 10.312 -7.194 -10.459 1.00 98.62 69 LEU A CA 1
ATOM 554 C C . LEU A 1 69 ? 10.758 -6.080 -9.503 1.00 98.62 69 LEU A C 1
ATOM 556 O O . LEU A 1 69 ? 10.877 -6.314 -8.304 1.00 98.62 69 LEU A O 1
ATOM 560 N N . ARG A 1 70 ? 10.941 -4.851 -10.005 1.00 98.44 70 ARG A N 1
ATOM 561 C CA . ARG A 1 70 ?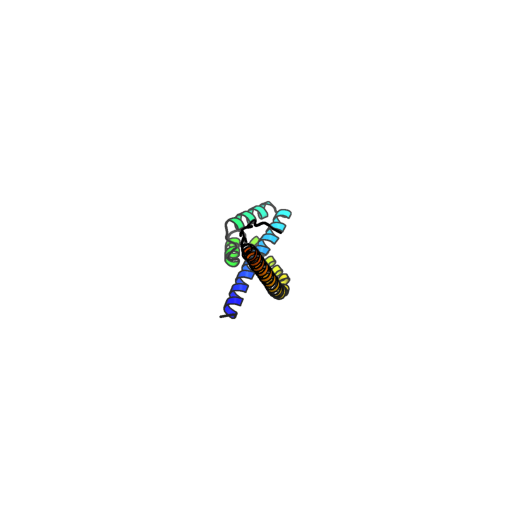 11.289 -3.700 -9.160 1.00 98.44 70 ARG A CA 1
ATOM 562 C C . ARG A 1 70 ? 10.220 -3.435 -8.098 1.00 98.44 70 ARG A C 1
ATOM 564 O O . ARG A 1 70 ? 10.558 -3.202 -6.942 1.00 98.44 70 ARG A O 1
ATOM 571 N N . ILE A 1 71 ? 8.941 -3.490 -8.466 1.00 98.31 71 ILE A N 1
ATOM 572 C CA . ILE A 1 71 ? 7.837 -3.292 -7.517 1.00 98.31 71 ILE A CA 1
ATOM 573 C C . ILE A 1 71 ? 7.772 -4.436 -6.500 1.00 98.31 71 ILE A C 1
ATOM 575 O O . ILE A 1 71 ? 7.522 -4.161 -5.329 1.00 98.31 71 ILE A O 1
ATOM 579 N N . LEU A 1 72 ? 8.044 -5.686 -6.900 1.00 98.62 72 LEU A N 1
ATOM 580 C CA . LEU A 1 72 ? 8.130 -6.818 -5.969 1.00 98.62 72 LEU A CA 1
ATOM 581 C C . LEU A 1 72 ? 9.188 -6.583 -4.882 1.00 98.62 72 LEU A C 1
ATOM 583 O O . LEU A 1 72 ? 8.894 -6.762 -3.703 1.00 98.62 72 LEU A O 1
ATOM 587 N N . THR A 1 73 ? 10.381 -6.120 -5.257 1.00 98.75 73 THR A N 1
ATOM 588 C CA . THR A 1 73 ? 11.439 -5.799 -4.288 1.00 98.75 73 THR A CA 1
ATOM 589 C C . THR A 1 73 ? 11.038 -4.642 -3.376 1.00 98.75 73 THR A C 1
ATOM 591 O O . THR A 1 73 ? 11.198 -4.718 -2.161 1.00 98.75 73 THR A O 1
ATOM 594 N N . VAL A 1 74 ? 10.480 -3.567 -3.942 1.00 98.69 74 VAL A N 1
ATOM 595 C CA . VAL A 1 74 ? 10.092 -2.391 -3.150 1.00 98.69 74 VAL A CA 1
ATOM 596 C C . VAL A 1 74 ? 8.953 -2.723 -2.185 1.00 98.69 74 VAL A C 1
ATOM 598 O O . VAL A 1 74 ? 9.016 -2.314 -1.031 1.00 98.69 74 VAL A O 1
ATOM 601 N N . ARG A 1 75 ? 7.927 -3.479 -2.600 1.00 98.44 75 ARG A N 1
ATOM 602 C CA . ARG A 1 75 ? 6.806 -3.826 -1.707 1.00 98.44 75 ARG A CA 1
ATOM 603 C C . ARG A 1 75 ? 7.231 -4.747 -0.565 1.00 98.44 75 ARG A C 1
ATOM 605 O O . ARG A 1 75 ? 6.695 -4.618 0.529 1.00 98.44 75 ARG A O 1
ATOM 612 N N . GLU A 1 76 ? 8.177 -5.654 -0.814 1.00 98.69 76 GLU A N 1
ATOM 613 C CA . GLU A 1 76 ? 8.744 -6.522 0.220 1.00 98.69 76 GLU A CA 1
ATOM 614 C C . GLU A 1 76 ? 9.513 -5.698 1.252 1.00 98.69 76 GLU A C 1
ATOM 616 O O . GLU A 1 76 ? 9.257 -5.825 2.448 1.00 98.69 76 GLU A O 1
ATOM 621 N N . HIS A 1 77 ? 10.379 -4.793 0.789 1.00 98.50 77 HIS A N 1
ATOM 622 C CA . HIS A 1 77 ? 11.102 -3.884 1.671 1.00 98.50 77 HIS A CA 1
ATOM 623 C C . HIS A 1 77 ? 10.146 -3.005 2.488 1.00 98.50 77 HIS A C 1
ATOM 625 O O . HIS A 1 77 ? 10.262 -2.947 3.706 1.00 98.50 77 HIS A O 1
ATOM 631 N N . LEU A 1 78 ? 9.140 -2.389 1.852 1.00 98.19 78 LEU A N 1
ATOM 632 C CA . LEU A 1 78 ? 8.134 -1.601 2.570 1.00 98.19 78 LEU A CA 1
ATOM 633 C C . LEU A 1 78 ? 7.423 -2.430 3.642 1.00 98.19 78 LEU A C 1
ATOM 635 O O . LEU A 1 78 ? 7.226 -1.935 4.744 1.00 98.19 78 LEU A O 1
ATOM 639 N N . ALA A 1 79 ? 7.049 -3.6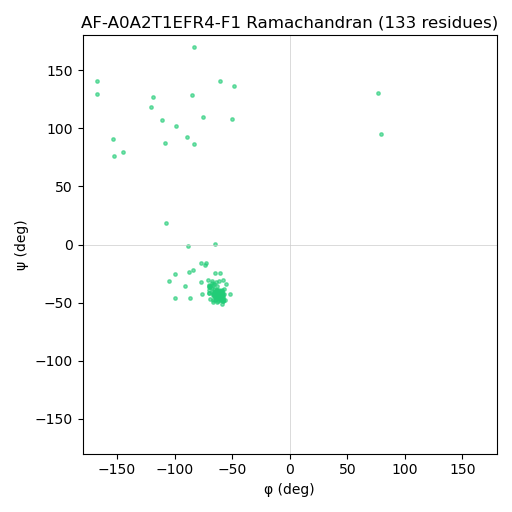78 3.346 1.00 98.12 79 ALA A N 1
ATOM 640 C CA . ALA A 1 79 ? 6.422 -4.549 4.333 1.00 98.12 79 ALA A CA 1
ATOM 641 C C . ALA A 1 79 ? 7.344 -4.798 5.536 1.00 98.12 79 ALA A C 1
ATOM 643 O O . ALA A 1 79 ? 6.892 -4.684 6.671 1.00 98.12 79 ALA A O 1
ATOM 644 N N . GLN A 1 80 ? 8.624 -5.088 5.311 1.00 97.88 80 GLN A N 1
ATOM 645 C CA . GLN A 1 80 ? 9.586 -5.300 6.397 1.00 97.88 80 GLN A CA 1
ATOM 646 C C . GLN A 1 80 ? 9.754 -4.047 7.264 1.00 97.88 80 GLN A C 1
ATOM 648 O O . GLN A 1 80 ? 9.747 -4.151 8.484 1.00 97.88 80 GLN A O 1
ATOM 653 N N . GLU A 1 81 ? 9.818 -2.867 6.648 1.00 97.50 81 GLU A N 1
ATOM 654 C CA . GLU A 1 81 ? 10.061 -1.620 7.375 1.00 97.50 81 GLU A CA 1
ATOM 655 C C . GLU A 1 81 ? 8.833 -1.101 8.128 1.00 97.50 81 GLU A C 1
ATOM 657 O O . GLU A 1 81 ? 8.987 -0.458 9.157 1.00 97.50 81 GLU A O 1
ATOM 662 N N . VAL A 1 82 ? 7.607 -1.321 7.638 1.00 96.25 82 VAL A N 1
ATOM 663 C CA . VAL A 1 82 ? 6.424 -0.675 8.243 1.00 96.25 82 VAL A CA 1
ATOM 664 C C . VAL A 1 82 ? 5.633 -1.574 9.187 1.00 96.25 82 VAL A C 1
ATOM 666 O O . VAL A 1 82 ? 4.930 -1.054 10.053 1.00 96.25 82 VAL A O 1
ATOM 669 N N . THR A 1 83 ? 5.697 -2.901 9.032 1.00 94.88 83 THR A N 1
ATOM 670 C CA . THR A 1 83 ? 4.719 -3.805 9.672 1.00 94.88 83 THR A CA 1
ATOM 671 C C . THR A 1 83 ? 4.833 -3.829 11.194 1.00 94.88 83 THR A C 1
ATOM 673 O O . THR A 1 83 ? 3.806 -3.930 11.863 1.00 94.88 83 THR A O 1
ATOM 676 N N . ASP A 1 84 ? 6.032 -3.645 11.746 1.00 96.25 84 ASP A N 1
ATOM 677 C CA . ASP A 1 84 ? 6.265 -3.647 13.197 1.00 96.25 84 ASP A CA 1
ATOM 678 C C . ASP A 1 84 ? 5.572 -2.476 13.915 1.00 96.25 84 ASP A C 1
ATOM 680 O O . ASP A 1 84 ? 5.216 -2.580 15.089 1.00 96.25 84 ASP A O 1
ATOM 684 N N . PHE A 1 85 ? 5.308 -1.378 13.202 1.00 96.00 85 PHE A N 1
ATOM 685 C CA . PHE A 1 85 ? 4.653 -0.188 13.750 1.00 96.00 85 PHE A CA 1
ATOM 686 C C . PHE A 1 85 ? 3.121 -0.256 13.675 1.00 96.00 85 PHE A C 1
ATOM 688 O O . PHE A 1 85 ? 2.422 0.403 14.448 1.00 96.00 85 PHE A O 1
ATOM 695 N N . LEU A 1 86 ? 2.574 -1.055 12.752 1.00 96.44 86 LEU A N 1
ATOM 696 C CA . LEU A 1 86 ? 1.140 -1.064 12.453 1.00 96.44 86 LEU A CA 1
ATO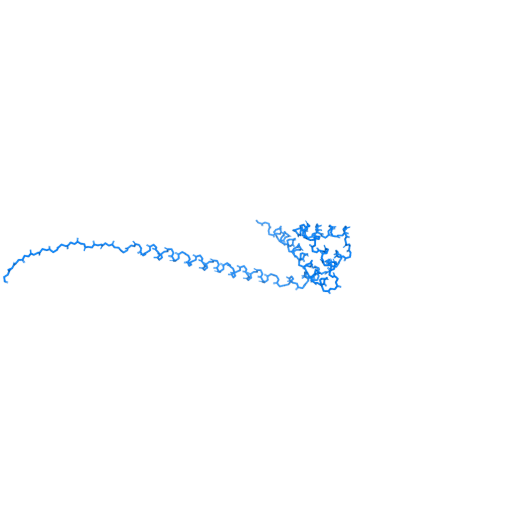M 697 C C . LEU A 1 86 ? 0.245 -1.485 13.628 1.00 96.44 86 LEU A C 1
ATOM 699 O O . LEU A 1 86 ? -0.794 -0.845 13.792 1.00 96.44 86 LEU A O 1
ATOM 703 N N . PRO A 1 87 ? 0.573 -2.506 14.448 1.00 97.19 87 PRO A N 1
ATOM 704 C CA . PRO A 1 87 ? -0.314 -2.932 15.528 1.00 97.19 87 PRO A CA 1
ATOM 705 C C . PRO A 1 87 ? -0.630 -1.799 16.506 1.00 97.19 87 PRO A C 1
ATOM 707 O O . PRO A 1 87 ? -1.802 -1.534 16.783 1.00 97.19 87 PRO A O 1
ATOM 710 N N . GLU A 1 88 ? 0.408 -1.098 16.967 1.00 97.56 88 GLU A N 1
ATOM 711 C CA . GLU A 1 88 ? 0.265 0.013 17.906 1.00 97.56 88 GLU A CA 1
ATOM 712 C C . GLU A 1 88 ? -0.468 1.190 17.262 1.00 97.56 88 GLU A C 1
ATOM 714 O O . GLU A 1 88 ? -1.442 1.689 17.826 1.00 97.56 88 GLU A O 1
ATOM 719 N N . MET A 1 89 ? -0.070 1.590 16.048 1.00 97.69 89 MET A N 1
ATOM 720 C CA . MET A 1 89 ? -0.710 2.692 15.320 1.00 97.69 89 MET A CA 1
ATOM 721 C C . MET A 1 89 ? -2.202 2.448 15.064 1.00 97.69 89 MET A C 1
ATOM 723 O O . MET A 1 89 ? -3.009 3.371 15.161 1.00 97.69 89 MET A O 1
ATOM 727 N N . ILE A 1 90 ? -2.590 1.211 14.743 1.00 97.62 90 ILE A N 1
ATOM 728 C CA . ILE A 1 90 ? -3.993 0.855 14.505 1.00 97.62 90 ILE A CA 1
ATOM 729 C C . ILE A 1 90 ? -4.780 0.907 15.815 1.00 97.62 90 ILE A C 1
ATOM 731 O O . ILE A 1 90 ? -5.868 1.482 15.854 1.00 97.62 90 ILE A O 1
ATOM 735 N N . CYS A 1 91 ? -4.253 0.320 16.891 1.00 98.00 91 CYS A N 1
ATOM 736 C CA . CYS A 1 91 ? -4.970 0.245 18.162 1.00 98.00 91 CYS A CA 1
ATOM 737 C C . CYS A 1 91 ? -5.155 1.632 18.787 1.00 98.00 91 CYS A C 1
ATOM 739 O O . CYS A 1 91 ? -6.277 2.000 19.146 1.00 98.00 91 CYS A O 1
ATOM 741 N N . THR A 1 92 ? -4.077 2.412 18.868 1.00 98.19 92 THR A N 1
ATOM 742 C CA . THR A 1 92 ? -4.105 3.783 19.399 1.00 98.19 92 THR A CA 1
ATOM 743 C C . THR A 1 92 ? -4.955 4.699 18.527 1.00 98.19 92 THR A C 1
ATOM 745 O O . THR A 1 92 ? -5.863 5.347 19.042 1.00 98.19 92 THR A O 1
ATOM 748 N N . GLY A 1 93 ? -4.776 4.662 17.203 1.00 98.38 93 GLY A N 1
ATOM 749 C CA . GLY A 1 93 ? -5.553 5.482 16.274 1.00 98.38 93 GLY A CA 1
ATOM 750 C C . GLY A 1 93 ? -7.058 5.209 16.340 1.00 98.38 93 GLY A C 1
ATOM 751 O O . GLY A 1 93 ? -7.861 6.142 16.344 1.00 98.38 93 GLY A O 1
ATOM 752 N N . ILE A 1 94 ? -7.472 3.941 16.463 1.00 98.50 94 ILE A N 1
ATOM 753 C CA . ILE A 1 94 ? -8.890 3.594 16.653 1.00 98.50 94 ILE A CA 1
ATOM 754 C C . ILE A 1 94 ? -9.397 4.081 18.018 1.00 98.50 94 ILE A C 1
ATOM 756 O O . ILE A 1 94 ? -10.524 4.573 18.111 1.00 98.50 94 ILE A O 1
ATOM 760 N N . ALA A 1 95 ? -8.604 3.947 19.084 1.00 98.44 95 ALA A N 1
ATOM 761 C CA . ALA A 1 95 ? -8.994 4.407 20.415 1.00 98.44 95 ALA A CA 1
ATOM 762 C C . ALA A 1 95 ? -9.215 5.929 20.450 1.00 98.44 95 ALA A C 1
ATOM 764 O O . ALA A 1 95 ? -10.252 6.386 20.943 1.00 98.44 95 ALA A O 1
ATOM 765 N N . GLU A 1 96 ? -8.290 6.692 19.870 1.00 98.50 96 GLU A N 1
ATOM 766 C CA . GLU A 1 96 ? -8.362 8.150 19.753 1.00 98.50 96 GLU A CA 1
ATOM 767 C C . GLU A 1 96 ? -9.552 8.592 18.897 1.00 98.50 96 GLU A C 1
ATOM 769 O O . GLU A 1 96 ? -10.374 9.393 19.352 1.00 98.50 96 GLU A O 1
ATOM 774 N N . ALA A 1 97 ? -9.721 8.012 17.703 1.00 98.38 97 ALA A N 1
ATOM 775 C CA . ALA A 1 97 ? -10.845 8.326 16.822 1.00 98.38 97 ALA A CA 1
ATOM 776 C C . ALA A 1 97 ? -12.197 8.037 17.495 1.00 98.38 97 ALA A C 1
ATOM 778 O O . ALA A 1 97 ? -13.131 8.837 17.420 1.00 98.38 97 ALA A O 1
ATOM 779 N N . ASN A 1 98 ? -12.304 6.921 18.222 1.00 98.56 98 ASN A N 1
ATOM 780 C CA . ASN A 1 98 ? -13.513 6.584 18.969 1.00 98.56 98 ASN A CA 1
ATOM 781 C C . ASN A 1 98 ? -13.804 7.583 20.094 1.00 98.56 98 ASN A C 1
ATOM 783 O O . ASN A 1 98 ? -14.965 7.930 20.321 1.00 98.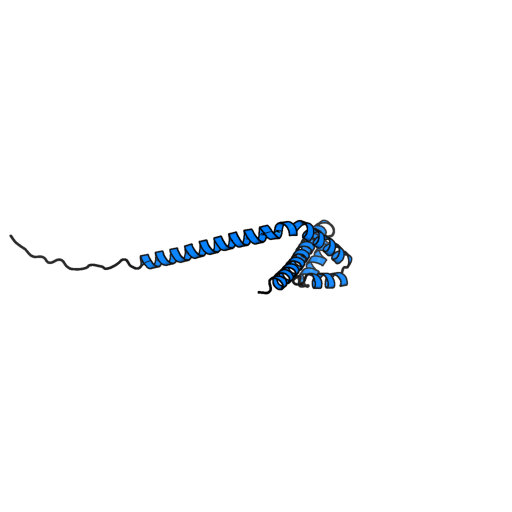56 98 ASN A O 1
ATOM 787 N N . MET A 1 99 ? -12.780 8.027 20.825 1.00 98.44 99 MET A N 1
ATOM 788 C CA . MET A 1 99 ? -12.934 9.042 21.868 1.00 98.44 99 MET A CA 1
ATOM 789 C C . MET A 1 99 ? -13.424 10.366 21.277 1.00 98.44 99 MET A C 1
ATOM 791 O O . MET A 1 99 ? -14.369 10.957 21.799 1.00 98.44 99 MET A O 1
ATOM 795 N N . GLU A 1 100 ? -12.851 10.777 20.150 1.00 98.38 100 GLU A N 1
ATOM 796 C CA . GLU A 1 100 ? -13.234 12.000 19.453 1.00 98.38 100 GLU A CA 1
ATOM 797 C C . GLU A 1 100 ? -14.677 11.940 18.938 1.00 98.38 100 GLU A C 1
ATOM 799 O O . GLU A 1 100 ? -15.466 12.857 19.173 1.00 98.38 100 GLU A O 1
ATOM 804 N N . HIS A 1 101 ? -15.084 10.825 18.327 1.00 98.12 101 HIS A N 1
ATOM 805 C CA . HIS A 1 101 ? -16.475 10.636 17.923 1.00 98.12 101 HIS A CA 1
ATOM 806 C C . HIS A 1 101 ? -17.436 10.711 19.113 1.00 98.12 101 HIS A C 1
ATOM 808 O O . HIS A 1 101 ? -18.478 11.359 19.015 1.00 98.12 101 HIS A O 1
ATOM 814 N N . ARG A 1 102 ? -17.093 10.100 20.255 1.00 97.94 102 ARG A N 1
ATOM 815 C CA . ARG A 1 102 ? -17.920 10.172 21.472 1.00 97.94 102 ARG A CA 1
ATOM 816 C C . ARG A 1 102 ? -18.030 11.602 22.001 1.00 97.94 102 ARG A C 1
ATOM 818 O O . ARG A 1 102 ? -19.135 12.023 22.337 1.00 97.94 102 ARG A O 1
ATOM 825 N N . ARG A 1 103 ? -16.925 12.357 22.020 1.00 97.56 103 ARG A N 1
ATOM 826 C CA . ARG A 1 103 ? -16.903 13.776 22.410 1.00 97.56 103 ARG A CA 1
ATOM 827 C C . ARG A 1 103 ? -17.828 14.608 21.519 1.00 97.56 103 ARG A C 1
ATOM 829 O O . ARG A 1 103 ? -18.709 15.292 22.030 1.00 97.56 103 ARG A O 1
ATOM 836 N N . GLN A 1 104 ? -17.696 14.480 20.198 1.00 96.69 104 GLN A N 1
ATOM 837 C CA . GLN A 1 104 ? -18.534 15.204 19.234 1.00 96.69 104 GLN A CA 1
ATOM 838 C C . GLN A 1 104 ? -20.025 14.871 19.377 1.00 96.69 104 GLN A C 1
ATOM 840 O O . GLN A 1 104 ? -20.876 15.750 19.256 1.00 96.69 104 GLN A O 1
ATOM 845 N N . GLN A 1 105 ? -20.367 13.602 19.619 1.00 96.00 105 GLN A N 1
ATOM 846 C CA . GLN A 1 105 ? -21.762 13.209 19.838 1.00 96.00 105 GLN A CA 1
ATOM 847 C C . GLN A 1 105 ? -22.321 13.818 21.125 1.00 96.00 105 GLN A C 1
ATOM 849 O O . GLN A 1 105 ? -23.445 14.319 21.120 1.00 96.00 105 GLN A O 1
ATOM 854 N N . LEU A 1 106 ? -21.533 13.840 22.204 1.00 96.31 106 LEU A N 1
ATOM 855 C CA . LEU A 1 106 ? -21.944 14.465 23.457 1.00 96.31 106 LEU A CA 1
ATOM 856 C C . LEU A 1 106 ? -22.199 15.969 23.281 1.00 96.31 106 LEU A C 1
ATOM 858 O O . LEU A 1 106 ? -23.205 16.473 23.767 1.00 96.31 106 LEU A O 1
ATOM 862 N N . GLU A 1 107 ? -21.343 16.669 22.536 1.00 95.88 107 GLU A N 1
ATOM 863 C CA . GLU A 1 107 ? -21.518 18.096 22.230 1.00 95.88 107 GLU A CA 1
ATOM 864 C C . GLU A 1 107 ? -22.787 18.378 21.428 1.00 95.88 107 GLU A C 1
ATOM 866 O O . GLU A 1 107 ? -23.513 19.325 21.725 1.00 95.88 107 GLU A O 1
ATOM 871 N N . ARG A 1 108 ? -23.104 17.537 20.439 1.00 94.31 108 ARG A N 1
ATOM 872 C CA . ARG A 1 108 ? -24.352 17.673 19.676 1.00 94.31 108 ARG A CA 1
ATOM 873 C C . ARG A 1 108 ? -25.576 17.465 20.561 1.00 94.31 108 ARG A C 1
ATOM 875 O O . ARG A 1 108 ? -26.529 18.235 20.471 1.00 94.31 108 ARG A O 1
ATOM 882 N N . LEU A 1 109 ? -25.550 16.453 21.428 1.00 93.56 109 LEU A N 1
ATOM 883 C CA . LEU A 1 109 ? -26.657 16.168 22.343 1.00 93.56 109 LEU A CA 1
ATOM 884 C C . LEU A 1 109 ? -26.869 17.297 23.359 1.00 93.56 109 LEU A C 1
ATOM 886 O O . LEU A 1 109 ? -28.010 17.676 23.620 1.00 93.56 109 LEU A O 1
ATOM 890 N N . THR A 1 110 ? -25.796 17.869 23.910 1.00 90.25 110 THR A N 1
ATOM 891 C CA . THR A 1 110 ? -25.910 18.977 24.869 1.00 90.25 110 THR A CA 1
ATOM 892 C C . THR A 1 110 ? -26.373 20.268 24.202 1.00 90.25 110 THR A C 1
ATOM 894 O O . THR A 1 110 ? -27.224 20.949 24.766 1.00 90.25 110 THR A O 1
ATOM 897 N N . GLN A 1 111 ? -25.913 20.578 22.986 1.00 79.75 111 GLN A N 1
ATOM 898 C CA . GLN A 1 111 ? -26.409 21.727 22.217 1.00 79.75 111 GLN A CA 1
ATOM 899 C C . GLN A 1 111 ? -27.908 21.609 21.912 1.00 79.75 111 GLN A C 1
ATOM 901 O O . GLN A 1 111 ? -28.649 22.564 22.137 1.00 79.75 111 GLN A O 1
ATOM 906 N N . LEU A 1 112 ? -28.376 20.427 21.490 1.00 70.19 112 LEU A N 1
ATOM 907 C CA . LEU A 1 112 ? -29.804 20.164 21.270 1.00 70.19 112 LEU A CA 1
ATOM 908 C C . LEU A 1 112 ? -30.626 20.353 22.552 1.00 70.19 112 LEU A C 1
ATOM 910 O O . LEU A 1 112 ? -31.694 20.963 22.505 1.00 70.19 112 LEU A O 1
ATOM 914 N N . ASN A 1 113 ? -30.112 19.893 23.698 1.00 66.88 113 ASN A N 1
ATOM 915 C CA . ASN A 1 113 ? -30.789 20.037 24.987 1.00 66.88 113 ASN A CA 1
ATOM 916 C C . ASN A 1 113 ? -30.841 21.501 25.480 1.00 66.88 113 ASN A C 1
ATOM 918 O O . ASN A 1 113 ? -31.836 21.931 26.066 1.00 66.88 113 ASN A O 1
ATOM 922 N N . VAL A 1 114 ? -29.796 22.296 25.218 1.00 64.06 114 VAL A N 1
ATOM 923 C CA . VAL A 1 114 ? -29.781 23.741 25.517 1.00 64.06 114 VAL A CA 1
ATOM 924 C C . VAL A 1 114 ? -30.793 24.483 24.637 1.00 64.06 114 VAL A C 1
ATOM 926 O O . VAL A 1 114 ? -31.554 25.310 25.145 1.00 64.06 114 VAL A O 1
ATOM 929 N N . SER A 1 115 ? -30.880 24.155 23.343 1.00 62.88 115 SER A N 1
ATOM 930 C CA . SER A 1 115 ? -31.883 24.735 22.441 1.00 62.88 115 SER A CA 1
ATOM 931 C C . SER A 1 115 ? -33.318 24.377 22.843 1.00 62.88 115 SER A C 1
ATOM 933 O O . SER A 1 115 ? -34.183 25.248 22.810 1.00 62.88 115 SER A O 1
ATOM 935 N N . SER A 1 116 ? -33.582 23.143 23.292 1.00 58.38 116 SER A N 1
ATOM 936 C CA . SER A 1 116 ? -34.910 22.759 23.791 1.00 58.38 116 SER A CA 1
ATOM 937 C C . SER A 1 116 ? -35.257 23.405 25.132 1.00 58.38 116 SER A C 1
ATOM 939 O O . SER A 1 116 ? -36.404 23.788 25.338 1.00 58.38 116 SER A O 1
ATOM 941 N N . SER A 1 117 ? -34.284 23.592 26.029 1.00 57.16 117 SER A N 1
ATOM 942 C CA . SER A 1 117 ? -34.525 24.241 27.326 1.00 57.16 117 SER A CA 1
ATOM 943 C C . SER A 1 117 ? -34.724 25.761 27.216 1.00 57.16 117 SER A C 1
ATOM 945 O O . SER A 1 117 ? -35.271 26.373 28.133 1.00 57.16 117 SER A O 1
ATOM 947 N N . SER A 1 118 ? -34.309 26.373 26.101 1.00 53.69 118 SER A N 1
ATOM 948 C CA . SER A 1 118 ? -34.502 27.804 25.811 1.00 53.69 118 SER A CA 1
ATOM 949 C C . SER A 1 118 ? -35.931 28.139 25.355 1.00 53.69 118 SER A C 1
ATOM 951 O O . SER A 1 118 ? -36.325 29.300 25.382 1.00 53.69 118 SER A O 1
ATOM 953 N N . LEU A 1 119 ? -36.722 27.136 24.952 1.00 53.12 119 LEU A N 1
ATOM 954 C CA . LEU A 1 119 ? -38.095 27.311 24.460 1.00 53.12 119 LEU A CA 1
ATOM 955 C C . LEU A 1 119 ? -39.158 27.283 25.576 1.00 53.12 119 LEU A C 1
ATOM 957 O O . LEU A 1 119 ? -40.335 27.48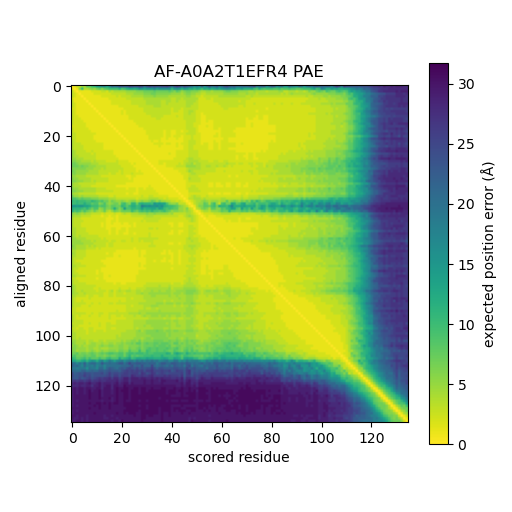2 25.291 1.00 53.12 119 LEU A O 1
ATOM 961 N N . THR A 1 120 ? -38.768 27.076 26.840 1.00 47.06 120 THR A N 1
ATOM 962 C CA . THR A 1 120 ? -39.708 26.902 27.968 1.00 47.06 120 THR A CA 1
ATOM 963 C C . THR A 1 120 ? -39.784 28.098 28.926 1.00 47.06 120 THR A C 1
ATOM 965 O O . THR A 1 120 ? -40.269 27.958 30.045 1.00 47.06 120 THR A O 1
ATOM 968 N N . GLN A 1 121 ? -39.345 29.294 28.519 1.00 50.56 121 GLN A N 1
ATOM 969 C CA . GLN A 1 121 ? -39.592 30.521 29.289 1.00 50.56 121 GLN A CA 1
ATOM 970 C C . GLN A 1 121 ? -40.625 31.412 28.597 1.00 50.56 121 GLN A C 1
ATOM 972 O O . GLN A 1 121 ? -40.295 32.303 27.823 1.00 50.56 121 GLN A O 1
ATOM 977 N N . THR A 1 122 ? -41.898 31.161 28.895 1.00 44.78 122 THR A N 1
ATOM 978 C CA . THR A 1 122 ? -42.903 32.196 29.202 1.00 44.78 122 THR A CA 1
ATOM 979 C C . THR A 1 122 ? -44.139 31.515 29.790 1.00 44.78 122 THR A C 1
ATOM 981 O O . THR A 1 122 ? -44.678 30.574 29.211 1.00 44.78 122 THR A O 1
ATOM 984 N N . PRO A 1 123 ? -44.618 32.012 30.935 1.00 42.72 123 PRO A N 1
ATOM 985 C CA . PRO A 1 123 ? -45.976 32.512 30.917 1.00 42.72 123 PRO A CA 1
ATOM 986 C C . PRO A 1 123 ? -45.986 33.985 31.306 1.00 42.72 123 PRO A C 1
ATOM 988 O O . PRO A 1 123 ? -45.599 34.393 32.399 1.00 42.72 123 PRO A O 1
ATOM 991 N N . THR A 1 124 ? -46.446 34.771 30.345 1.00 48.28 124 THR A N 1
ATOM 992 C CA . THR A 1 124 ? -46.999 36.107 30.487 1.00 48.28 124 THR A CA 1
ATOM 993 C C . THR A 1 124 ? -48.067 36.084 31.585 1.00 48.28 124 THR A C 1
ATOM 995 O O . THR A 1 124 ? -49.143 35.527 31.383 1.00 48.28 124 THR A 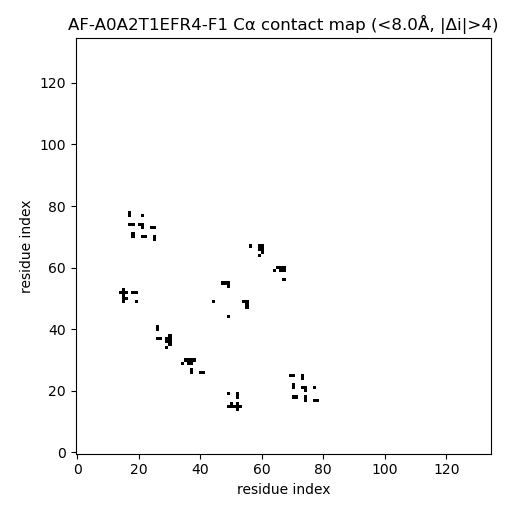O 1
ATOM 998 N N . VAL A 1 125 ? -47.791 36.674 32.751 1.00 45.12 125 VAL A N 1
ATOM 999 C CA . VAL A 1 125 ? -48.848 37.060 33.696 1.00 45.12 125 VAL A CA 1
ATOM 1000 C C . VAL A 1 125 ? -49.269 38.475 33.318 1.00 45.12 125 VAL A C 1
ATOM 1002 O O . VAL A 1 125 ? -48.655 39.460 33.720 1.00 45.12 125 VAL A O 1
ATOM 1005 N N . THR A 1 126 ? -50.288 38.558 32.467 1.00 48.25 126 THR A N 1
ATOM 1006 C CA . THR A 1 126 ? -51.098 39.761 32.279 1.00 48.25 126 THR A CA 1
ATOM 1007 C C . THR A 1 126 ? -52.360 39.578 33.110 1.00 48.25 126 THR A C 1
ATOM 1009 O O . THR A 1 126 ? -53.258 38.860 32.691 1.00 48.25 126 THR A O 1
ATOM 1012 N N . GLU A 1 127 ? -52.428 40.216 34.276 1.00 39.97 127 GLU A N 1
ATOM 1013 C CA . GLU A 1 127 ? -53.695 40.466 34.976 1.00 39.97 127 GLU A CA 1
ATOM 1014 C C . GLU A 1 127 ? -53.507 41.715 35.857 1.00 39.97 127 GLU A C 1
ATOM 1016 O O . GLU A 1 127 ? -52.783 41.702 36.845 1.00 39.97 127 GLU A O 1
ATOM 1021 N N . SER A 1 128 ? -53.815 42.889 35.303 1.00 42.28 128 SER A N 1
ATOM 1022 C CA . SER A 1 128 ? -55.072 43.624 35.529 1.00 42.28 128 SER A CA 1
ATOM 1023 C C . SER A 1 128 ? -55.068 44.384 36.856 1.00 42.28 128 SER A C 1
ATOM 1025 O O . SER A 1 128 ? -55.404 43.866 37.915 1.00 42.28 128 SER A O 1
ATOM 1027 N N . GLN A 1 129 ? -54.699 45.659 36.757 1.00 45.56 129 GLN A N 1
ATOM 1028 C CA . GLN A 1 129 ? -54.943 46.696 37.755 1.00 45.56 129 GLN A CA 1
ATOM 1029 C C . GLN A 1 129 ? -56.463 46.864 37.957 1.00 45.56 129 GLN A C 1
ATOM 1031 O O . GLN A 1 129 ? -57.193 46.889 36.963 1.00 45.56 129 GLN A O 1
ATOM 1036 N N . PRO A 1 130 ? -56.944 47.078 39.192 1.00 48.72 130 PRO A N 1
ATOM 1037 C CA . PRO A 1 130 ? -58.113 47.918 39.375 1.00 48.72 130 PRO A CA 1
ATOM 1038 C C . PRO A 1 130 ? -57.766 49.137 40.232 1.00 48.72 130 PRO A C 1
ATOM 1040 O O . PRO A 1 130 ? -57.238 49.032 41.338 1.00 48.72 130 PRO A O 1
ATOM 1043 N N . ASP A 1 131 ? -58.096 50.302 39.683 1.00 43.72 131 ASP A N 1
ATOM 1044 C CA . ASP A 1 131 ? -58.430 51.506 40.436 1.00 43.72 131 ASP A CA 1
ATOM 1045 C C . ASP A 1 131 ? -59.446 51.186 41.540 1.00 43.72 131 ASP A C 1
ATOM 1047 O O . ASP A 1 131 ? -60.446 50.516 41.272 1.00 43.72 131 ASP A O 1
ATOM 1051 N N . SER A 1 132 ? -59.241 51.721 42.747 1.00 43.81 132 SER A N 1
ATOM 1052 C CA . SER A 1 132 ? -60.313 52.174 43.646 1.00 43.81 132 SER A CA 1
ATOM 1053 C C . SER A 1 132 ? -59.755 53.016 44.799 1.00 43.81 132 SER A C 1
ATOM 1055 O O . SER A 1 132 ? -58.682 52.765 45.337 1.00 43.81 132 SER A O 1
ATOM 1057 N N . GLN A 1 133 ? -60.523 54.055 45.106 1.00 43.91 133 GLN A N 1
ATOM 1058 C CA . GLN A 1 133 ? -60.233 55.256 45.884 1.00 43.91 133 GLN A CA 1
ATOM 1059 C C . GLN A 1 133 ? -60.362 55.084 47.413 1.00 43.91 133 GLN A C 1
ATOM 1061 O O . GLN A 1 133 ? -61.027 54.159 47.871 1.00 43.91 133 GLN A O 1
ATOM 1066 N N . SER A 1 134 ? -59.898 56.123 48.133 1.00 39.31 134 SER A N 1
ATOM 1067 C CA . SER A 1 134 ? -60.362 56.607 49.459 1.00 39.31 134 SER A CA 1
ATOM 1068 C C . SER A 1 134 ? -59.906 55.770 50.671 1.00 39.31 134 SER A C 1
ATOM 1070 O O . SER A 1 134 ? -60.020 54.553 50.661 1.00 39.31 134 SER A O 1
ATOM 1072 N N . SER A 1 135 ? -59.347 56.327 51.752 1.00 45.62 135 SER A N 1
ATOM 1073 C CA . SER A 1 135 ? -59.549 57.615 52.438 1.00 45.62 135 SER A CA 1
ATOM 1074 C C . SER A 1 135 ? -58.284 58.078 53.163 1.00 45.62 135 SER A C 1
ATOM 1076 O O . SER A 1 135 ? -57.424 57.219 53.454 1.00 45.62 135 SER A O 1
#